Protein AF-A0A0F9J1Z2-F1 (afdb_monomer_lite)

pLDDT: mean 83.81, std 13.76, range [35.53, 97.81]

Foldseek 3Di:
DPDLQVLVVVLVVVLCVVVVHDDQDDDPQDLVLVPADCDDDPDGNVNVLVVLLVSVVVCCVVVVDPEAEAEDCCLQQNRPVRNSGCVSQVPRPSHAWYKYWLRHDDHPTDHPVNPPPVRCVQWVVFFDDDPPPSDFDFPFDPVVSVVVSVVSCVVSVNDDDDDDDDGTITMTTDRHD

Structure (mmCIF, N/CA/C/O backbone):
data_AF-A0A0F9J1Z2-F1
#
_entry.id   AF-A0A0F9J1Z2-F1
#
loop_
_atom_site.group_PDB
_atom_site.id
_atom_site.type_symbol
_atom_site.label_atom_id
_atom_site.label_alt_id
_atom_site.label_comp_id
_atom_site.label_asym_id
_atom_site.label_entity_id
_atom_site.label_seq_id
_atom_site.pdbx_PDB_ins_code
_atom_site.Cartn_x
_atom_site.Cartn_y
_atom_site.Cartn_z
_atom_site.occupancy
_atom_site.B_iso_or_equiv
_atom_site.auth_seq_id
_atom_site.auth_comp_id
_atom_site.auth_asym_id
_atom_site.auth_atom_id
_atom_site.pdbx_PDB_model_num
ATOM 1 N N . MET A 1 1 ? 15.176 -8.852 -23.314 1.00 35.53 1 MET A N 1
ATOM 2 C CA . MET A 1 1 ? 14.726 -8.785 -21.906 1.00 35.53 1 MET A CA 1
ATOM 3 C C . MET A 1 1 ? 13.475 -7.922 -21.836 1.00 35.53 1 MET A C 1
ATOM 5 O O . MET A 1 1 ? 13.578 -6.709 -21.944 1.00 35.53 1 MET A O 1
ATOM 9 N N . THR A 1 2 ? 12.290 -8.518 -21.717 1.00 35.88 2 THR A N 1
ATOM 10 C CA . THR A 1 2 ? 11.066 -7.782 -21.357 1.00 35.88 2 THR A CA 1
ATOM 11 C C . THR A 1 2 ? 11.239 -7.191 -19.959 1.00 35.88 2 THR A C 1
ATOM 13 O O . THR A 1 2 ? 11.631 -7.915 -19.041 1.00 35.88 2 THR A O 1
ATOM 16 N N . ARG A 1 3 ? 10.983 -5.885 -19.791 1.00 46.84 3 ARG A N 1
ATOM 17 C CA . ARG A 1 3 ? 10.958 -5.231 -18.472 1.00 46.84 3 ARG A CA 1
ATOM 18 C C . ARG A 1 3 ? 10.035 -6.041 -17.546 1.00 46.84 3 ARG A C 1
ATOM 20 O O . ARG A 1 3 ? 9.002 -6.529 -17.991 1.00 46.84 3 ARG A O 1
ATOM 27 N N . LYS A 1 4 ? 10.404 -6.220 -16.273 1.00 56.34 4 LYS A N 1
ATOM 28 C CA . LYS A 1 4 ? 9.586 -6.983 -15.305 1.00 56.34 4 LYS A CA 1
ATOM 29 C C . LYS A 1 4 ? 8.258 -6.282 -14.952 1.00 56.34 4 LYS A C 1
ATOM 31 O O . LYS A 1 4 ? 7.363 -6.937 -14.434 1.00 56.34 4 LYS A O 1
ATOM 36 N N . GLY A 1 5 ? 8.125 -4.984 -15.254 1.00 71.12 5 GLY A N 1
ATOM 37 C CA . GLY A 1 5 ? 6.935 -4.163 -14.974 1.00 71.12 5 GLY A CA 1
ATOM 38 C C . GLY A 1 5 ? 5.629 -4.736 -15.547 1.00 71.12 5 GLY A C 1
ATOM 39 O O . GLY A 1 5 ? 4.739 -5.053 -14.764 1.00 71.12 5 GLY A O 1
ATOM 40 N N . PRO A 1 6 ? 5.533 -4.986 -16.868 1.00 80.44 6 PRO A N 1
ATOM 41 C CA . PRO A 1 6 ? 4.341 -5.569 -17.488 1.00 80.44 6 PRO A CA 1
ATOM 42 C C . PRO A 1 6 ? 3.861 -6.881 -16.855 1.00 80.44 6 PRO A C 1
ATOM 44 O O . PRO A 1 6 ? 2.669 -7.030 -16.606 1.00 80.44 6 PRO A O 1
ATOM 47 N N . ARG A 1 7 ? 4.783 -7.800 -16.529 1.00 85.81 7 ARG A N 1
ATOM 48 C CA . ARG A 1 7 ? 4.438 -9.096 -15.913 1.00 85.81 7 ARG A CA 1
ATOM 49 C C . ARG A 1 7 ? 3.878 -8.939 -14.500 1.00 85.81 7 ARG A C 1
ATOM 51 O O . ARG A 1 7 ? 2.936 -9.627 -14.133 1.00 85.81 7 ARG A O 1
ATOM 58 N N . ARG A 1 8 ? 4.436 -8.012 -13.714 1.00 87.19 8 ARG A N 1
ATOM 59 C CA . ARG A 1 8 ? 3.958 -7.719 -12.353 1.00 87.19 8 ARG A CA 1
ATOM 60 C C . ARG A 1 8 ? 2.588 -7.047 -12.365 1.00 87.19 8 ARG A C 1
ATOM 62 O O . ARG A 1 8 ? 1.743 -7.400 -11.552 1.00 87.19 8 ARG A O 1
ATOM 69 N N . ALA A 1 9 ? 2.353 -6.132 -13.304 1.00 90.06 9 ALA A N 1
ATOM 70 C CA . ALA A 1 9 ? 1.043 -5.512 -13.485 1.00 90.06 9 ALA A CA 1
ATOM 71 C C . ALA A 1 9 ? -0.021 -6.539 -13.914 1.00 90.06 9 ALA A C 1
ATOM 73 O O . ALA A 1 9 ? -1.154 -6.488 -13.447 1.00 90.06 9 ALA A O 1
ATOM 74 N N . GLU A 1 10 ? 0.336 -7.489 -14.781 1.00 92.25 10 GLU A N 1
ATOM 75 C CA . GLU A 1 10 ? -0.541 -8.600 -15.166 1.00 92.25 10 GLU A CA 1
ATOM 76 C C . GLU A 1 10 ? -0.853 -9.523 -13.981 1.00 92.25 10 GLU A C 1
ATOM 78 O O . GLU A 1 10 ? -2.025 -9.787 -13.719 1.00 92.25 10 GLU A O 1
ATOM 83 N N . ALA A 1 11 ? 0.162 -9.916 -13.205 1.00 94.31 11 ALA A N 1
ATOM 84 C CA . ALA A 1 11 ? -0.023 -10.711 -11.991 1.00 94.31 11 ALA A CA 1
ATOM 85 C C . ALA A 1 11 ? -0.950 -10.018 -10.979 1.00 94.31 11 ALA A C 1
ATOM 87 O O . ALA A 1 11 ? -1.853 -10.652 -10.438 1.00 94.31 11 ALA A O 1
ATOM 88 N N . LEU A 1 12 ? -0.779 -8.706 -10.762 1.00 94.12 12 LEU A N 1
ATOM 89 C CA . LEU A 1 12 ? -1.662 -7.923 -9.894 1.00 94.12 12 LEU A CA 1
ATOM 90 C C . LEU A 1 12 ? -3.111 -7.937 -10.399 1.00 94.12 12 LEU A C 1
ATOM 92 O O . LEU A 1 12 ? -4.029 -8.130 -9.607 1.00 94.12 12 LEU A O 1
ATOM 96 N N . ARG A 1 13 ? -3.335 -7.773 -11.710 1.00 95.31 13 ARG A N 1
ATOM 97 C CA . ARG A 1 13 ? -4.686 -7.841 -12.294 1.00 95.31 13 ARG A CA 1
ATOM 98 C C . ARG A 1 13 ? -5.319 -9.220 -12.122 1.00 95.31 13 ARG A C 1
ATOM 100 O O . ARG A 1 13 ? -6.506 -9.289 -11.817 1.00 95.31 13 ARG A O 1
ATOM 107 N N . GLU A 1 14 ? -4.550 -10.294 -12.298 1.00 96.38 14 GLU A N 1
ATOM 108 C CA . GLU A 1 14 ? -5.026 -11.668 -12.095 1.00 96.38 14 GLU A CA 1
ATOM 109 C C . GLU A 1 14 ? -5.404 -11.910 -10.625 1.00 96.38 14 GLU A C 1
ATOM 111 O O . GLU A 1 14 ? -6.494 -12.414 -10.364 1.00 96.38 14 GLU A O 1
ATOM 116 N N . VAL A 1 15 ? -4.586 -11.447 -9.669 1.00 97.00 15 VAL A N 1
ATOM 117 C CA . VAL A 1 15 ? -4.915 -11.481 -8.229 1.00 97.00 15 VAL A CA 1
ATOM 118 C C . VAL A 1 15 ? -6.204 -10.716 -7.944 1.00 97.00 15 VAL A C 1
ATOM 120 O O . VAL A 1 15 ? -7.113 -11.256 -7.318 1.00 97.00 15 VAL A O 1
ATOM 123 N N . CYS A 1 16 ? -6.316 -9.479 -8.434 1.00 96.75 16 CYS A N 1
ATOM 124 C CA . CYS A 1 16 ? -7.510 -8.669 -8.227 1.00 96.75 16 CYS A CA 1
ATOM 125 C C . CYS A 1 16 ? -8.766 -9.339 -8.801 1.00 96.75 16 CYS A C 1
ATOM 127 O O . CYS A 1 16 ? -9.812 -9.329 -8.162 1.00 96.75 16 CYS A O 1
ATOM 129 N N . CYS A 1 17 ? -8.664 -9.959 -9.977 1.00 96.81 17 CYS A N 1
ATOM 130 C CA . CYS A 1 17 ? -9.775 -10.682 -10.584 1.00 96.81 17 CYS A CA 1
ATOM 131 C C . CYS A 1 17 ? -10.172 -11.920 -9.768 1.00 96.81 17 CYS A C 1
ATOM 133 O O . CYS A 1 17 ? -11.358 -12.111 -9.504 1.00 96.81 17 CYS A O 1
ATOM 135 N N . GLN A 1 18 ? -9.198 -12.730 -9.340 1.00 97.06 18 GLN A N 1
ATOM 136 C CA . GLN A 1 18 ? -9.444 -13.955 -8.575 1.00 97.06 18 GLN A CA 1
ATOM 137 C C . GLN A 1 18 ? -10.075 -13.671 -7.209 1.00 97.06 18 GLN A C 1
ATOM 139 O O . GLN A 1 18 ? -11.004 -14.362 -6.802 1.00 97.06 18 GLN A O 1
ATOM 144 N N . GLU A 1 19 ? -9.587 -12.648 -6.510 1.00 96.19 19 GLU A N 1
ATOM 145 C CA . GLU A 1 19 ? -10.026 -12.314 -5.151 1.00 96.19 19 GLU A CA 1
ATOM 146 C C . GLU A 1 19 ? -11.191 -11.305 -5.144 1.00 96.19 19 GLU A C 1
ATOM 148 O O . GLU A 1 19 ? -11.556 -10.776 -4.096 1.00 96.19 19 GLU A O 1
ATOM 153 N N . ASN A 1 20 ? -11.790 -11.035 -6.314 1.00 96.31 20 ASN A N 1
ATOM 154 C CA . ASN A 1 20 ? -12.896 -10.091 -6.496 1.00 96.31 20 ASN A CA 1
ATOM 155 C C . ASN A 1 20 ? -12.599 -8.685 -5.925 1.00 96.31 20 ASN A C 1
ATOM 157 O O . ASN A 1 20 ? -13.453 -8.024 -5.332 1.00 96.31 20 ASN A O 1
ATOM 161 N N . ILE A 1 21 ? -11.363 -8.220 -6.110 1.00 95.56 21 ILE A N 1
ATOM 162 C CA . ILE A 1 21 ? -10.888 -6.898 -5.704 1.00 95.56 21 ILE A CA 1
ATOM 163 C C . ILE A 1 21 ? -10.987 -5.957 -6.903 1.00 95.56 21 ILE A C 1
ATOM 165 O O . ILE A 1 21 ? -10.396 -6.185 -7.960 1.00 95.56 21 ILE A O 1
ATOM 169 N N . ARG A 1 22 ? -11.693 -4.837 -6.732 1.00 95.12 22 ARG A N 1
ATOM 170 C CA . ARG A 1 22 ? -11.733 -3.780 -7.745 1.00 95.12 22 ARG A CA 1
ATOM 171 C C . ARG A 1 22 ? -10.401 -3.026 -7.769 1.00 95.12 22 ARG A C 1
ATOM 173 O O . ARG A 1 22 ? -10.127 -2.218 -6.888 1.00 95.12 22 ARG A O 1
ATOM 180 N N . LEU A 1 23 ? -9.613 -3.232 -8.821 1.00 94.50 23 LEU A N 1
ATOM 181 C CA . LEU A 1 23 ? -8.419 -2.431 -9.087 1.00 94.50 23 LEU A CA 1
ATOM 182 C C . LEU A 1 23 ? -8.826 -1.045 -9.617 1.00 94.50 23 LEU A C 1
ATOM 184 O O . LEU A 1 23 ? -9.400 -0.949 -10.701 1.00 94.50 23 LEU A O 1
ATOM 188 N N . HIS A 1 24 ? -8.541 0.021 -8.862 1.00 93.75 24 HIS A N 1
ATOM 189 C CA . HIS A 1 24 ? -8.816 1.402 -9.293 1.00 93.75 24 HIS A CA 1
ATOM 190 C C . HIS A 1 24 ? -7.768 1.898 -10.294 1.00 93.75 24 HIS A C 1
ATOM 192 O O . HIS A 1 24 ? -8.112 2.304 -11.401 1.00 93.75 24 HIS A O 1
ATOM 198 N N . ALA A 1 25 ? -6.489 1.778 -9.937 1.00 92.56 25 ALA A N 1
ATOM 199 C CA . ALA A 1 25 ? -5.367 2.160 -10.780 1.00 92.56 25 ALA A CA 1
ATOM 200 C C . ALA A 1 25 ? -4.147 1.268 -10.510 1.00 92.56 25 ALA A C 1
ATOM 202 O O . ALA A 1 25 ? -3.976 0.731 -9.417 1.00 92.56 25 ALA A O 1
ATOM 203 N N . CYS A 1 26 ? -3.285 1.131 -11.517 1.00 90.69 26 CYS A N 1
ATOM 204 C CA . CYS A 1 26 ? -1.966 0.512 -11.409 1.00 90.69 26 CYS A CA 1
ATOM 205 C C . CYS A 1 26 ? -0.969 1.455 -12.083 1.00 90.69 26 CYS A C 1
ATOM 207 O O . CYS A 1 26 ? -0.853 1.447 -13.309 1.00 90.69 26 CYS A O 1
ATOM 209 N N . LEU A 1 27 ? -0.311 2.292 -11.283 1.00 88.50 27 LEU A N 1
ATOM 210 C CA . LEU A 1 27 ? 0.594 3.327 -11.780 1.00 88.50 27 LEU A CA 1
ATOM 211 C C . LEU A 1 27 ? 1.883 2.698 -12.321 1.00 88.50 27 LEU A C 1
ATOM 213 O O . LEU A 1 27 ? 2.469 1.827 -11.677 1.00 88.50 27 LEU A O 1
ATOM 217 N N . ASP A 1 28 ? 2.336 3.148 -13.492 1.00 84.31 28 ASP A N 1
ATOM 218 C CA . ASP A 1 28 ? 3.587 2.691 -14.120 1.00 84.31 28 ASP A CA 1
ATOM 219 C C . ASP A 1 28 ? 4.762 3.585 -13.693 1.00 84.31 28 ASP A C 1
ATOM 221 O O . ASP A 1 28 ? 5.463 4.187 -14.507 1.00 84.31 28 ASP A O 1
ATOM 225 N N . ILE A 1 29 ? 4.943 3.713 -12.376 1.00 83.81 29 ILE A N 1
ATOM 226 C CA . ILE A 1 29 ? 6.033 4.485 -11.772 1.00 83.81 29 ILE A CA 1
ATOM 227 C C . ILE A 1 29 ? 7.203 3.536 -11.502 1.00 83.81 29 ILE A C 1
ATOM 229 O O . ILE A 1 29 ? 7.035 2.469 -10.909 1.00 83.81 29 ILE A O 1
ATOM 233 N N . ASP A 1 30 ? 8.410 3.919 -11.927 1.00 75.94 30 ASP A N 1
ATOM 234 C CA . ASP A 1 30 ? 9.609 3.111 -11.684 1.00 75.94 30 ASP A CA 1
ATOM 235 C C . ASP A 1 30 ? 9.840 2.922 -10.171 1.00 75.94 30 ASP A C 1
ATOM 237 O O . ASP A 1 30 ? 9.814 3.876 -9.393 1.00 75.94 30 ASP A O 1
ATOM 241 N N . ASN A 1 31 ? 10.132 1.687 -9.749 1.00 71.44 31 ASN A N 1
ATOM 242 C CA . ASN A 1 31 ? 10.479 1.371 -8.356 1.00 71.44 31 ASN A CA 1
ATOM 243 C C . ASN A 1 31 ? 11.723 2.131 -7.867 1.00 71.44 31 ASN A C 1
ATOM 245 O O . ASN A 1 31 ? 11.907 2.303 -6.664 1.00 71.44 31 ASN A O 1
ATOM 249 N N . ASN A 1 32 ? 12.554 2.613 -8.792 1.00 75.25 32 ASN A N 1
ATOM 250 C CA . ASN A 1 32 ? 13.676 3.504 -8.534 1.00 75.25 32 ASN A CA 1
ATOM 251 C C . ASN A 1 32 ? 13.279 4.982 -8.645 1.00 75.25 32 ASN A C 1
ATOM 253 O O . ASN A 1 32 ? 14.071 5.796 -9.115 1.00 75.25 32 ASN A O 1
ATOM 257 N N . PHE A 1 33 ? 12.070 5.357 -8.223 1.00 76.50 33 PHE A N 1
ATOM 258 C CA . PHE A 1 33 ? 11.595 6.746 -8.246 1.00 76.50 33 PHE A CA 1
ATOM 259 C C . PHE A 1 33 ? 12.557 7.721 -7.534 1.00 76.50 33 PHE A C 1
ATOM 261 O O . PHE A 1 33 ? 12.624 8.894 -7.882 1.00 76.50 33 PHE A O 1
ATOM 268 N N . TYR A 1 34 ? 13.354 7.244 -6.573 1.00 72.94 34 TYR A N 1
ATOM 269 C CA . TYR A 1 34 ? 14.400 8.023 -5.901 1.00 72.94 34 TYR A CA 1
ATOM 270 C C . TYR A 1 34 ? 15.570 8.417 -6.820 1.00 72.94 34 TYR A C 1
ATOM 272 O O . TYR A 1 34 ? 16.308 9.345 -6.501 1.00 72.94 34 TYR A O 1
ATOM 280 N N . ASN A 1 35 ? 15.735 7.736 -7.957 1.00 77.56 35 ASN A N 1
ATOM 281 C CA . ASN A 1 35 ? 16.682 8.098 -9.012 1.00 77.56 35 ASN A CA 1
ATOM 282 C C . ASN A 1 35 ? 16.071 9.062 -10.040 1.00 77.56 35 ASN A C 1
ATOM 284 O O . ASN A 1 35 ? 16.764 9.452 -10.984 1.00 77.56 35 ASN A O 1
ATOM 288 N N . LEU A 1 36 ? 14.789 9.433 -9.906 1.00 80.31 36 LEU A N 1
ATOM 289 C CA . LEU A 1 36 ? 14.189 10.416 -10.799 1.00 80.31 36 LEU A CA 1
ATOM 290 C C . LEU A 1 36 ? 14.903 11.760 -10.642 1.00 80.31 36 LEU A C 1
ATOM 292 O O . LEU A 1 36 ? 15.253 12.158 -9.525 1.00 80.31 36 LEU A O 1
ATOM 296 N N . PRO A 1 37 ? 15.105 12.499 -11.744 1.00 79.00 37 PRO A N 1
ATOM 297 C CA . PRO A 1 37 ? 15.712 13.813 -11.657 1.00 79.00 37 PRO A CA 1
ATOM 298 C C . PRO A 1 37 ? 14.839 14.736 -10.811 1.00 79.00 37 PRO A C 1
ATOM 300 O O . PRO A 1 37 ? 13.611 14.665 -10.833 1.00 79.00 37 PRO A O 1
ATOM 303 N N . THR A 1 38 ? 15.478 15.648 -10.086 1.00 75.06 38 THR A N 1
ATOM 304 C CA . THR A 1 38 ? 14.770 16.628 -9.254 1.00 75.06 38 THR A CA 1
ATOM 305 C C . THR A 1 38 ? 14.428 17.911 -10.012 1.00 75.06 38 THR A C 1
ATOM 307 O O . THR A 1 38 ? 13.611 18.696 -9.535 1.00 75.06 38 THR A O 1
ATOM 310 N N . ARG A 1 39 ? 15.045 18.162 -11.181 1.00 73.81 39 ARG A N 1
ATOM 311 C CA . ARG A 1 39 ? 14.810 19.344 -12.034 1.00 73.81 39 ARG A CA 1
ATOM 312 C C . ARG A 1 39 ? 15.085 19.034 -13.515 1.00 73.81 39 ARG A C 1
ATOM 314 O O . ARG A 1 39 ? 16.009 18.287 -13.816 1.00 73.81 39 ARG A O 1
ATOM 321 N N . ARG A 1 40 ? 14.356 19.710 -14.418 1.00 61.41 40 ARG A N 1
ATOM 322 C CA . ARG A 1 40 ? 14.609 19.825 -15.878 1.00 61.41 40 ARG A CA 1
ATOM 323 C C . ARG A 1 40 ? 14.714 18.502 -16.664 1.00 61.41 40 ARG A C 1
ATOM 325 O O . ARG A 1 40 ? 15.740 18.240 -17.281 1.00 61.41 40 ARG A O 1
ATOM 332 N N . VAL A 1 41 ? 13.626 17.734 -16.717 1.00 75.44 41 VAL A N 1
ATOM 333 C CA . VAL A 1 41 ? 13.369 16.651 -17.695 1.00 75.44 41 VAL A CA 1
ATOM 334 C C . VAL A 1 41 ? 11.850 16.493 -17.894 1.00 75.44 41 VAL A C 1
ATOM 336 O O . VAL A 1 41 ? 11.083 17.175 -17.220 1.00 75.44 41 VAL A O 1
ATOM 339 N N . ASN A 1 42 ? 11.419 15.579 -18.770 1.00 79.38 42 ASN A N 1
ATOM 340 C CA . ASN A 1 42 ? 10.002 15.304 -19.056 1.00 79.38 42 ASN A CA 1
ATOM 341 C C . ASN A 1 42 ? 9.214 14.656 -17.899 1.00 79.38 42 ASN A C 1
ATOM 343 O O . ASN A 1 42 ? 7.991 14.691 -17.939 1.00 79.38 42 ASN A O 1
ATOM 347 N N . TYR A 1 43 ? 9.883 14.030 -16.923 1.00 81.69 43 TYR A N 1
ATOM 348 C CA . TYR A 1 43 ? 9.234 13.382 -15.778 1.00 81.69 43 TYR A CA 1
ATOM 349 C C . TYR A 1 43 ? 10.157 13.413 -14.557 1.00 81.69 43 TYR A C 1
ATOM 351 O O . TYR A 1 43 ? 11.267 12.869 -14.600 1.00 81.69 43 TYR A O 1
ATOM 359 N N . ILE A 1 44 ? 9.724 14.082 -13.490 1.00 87.19 44 ILE A N 1
ATOM 360 C CA . ILE A 1 44 ? 10.492 14.259 -12.249 1.00 87.19 44 ILE A CA 1
ATOM 361 C C . ILE A 1 44 ? 9.778 13.641 -11.046 1.00 87.19 44 ILE A C 1
ATOM 363 O O . ILE A 1 44 ? 8.601 13.296 -11.106 1.00 87.19 44 ILE A O 1
ATOM 367 N N . LEU A 1 45 ? 10.481 13.546 -9.912 1.00 85.62 45 LEU A N 1
ATOM 368 C CA . LEU A 1 45 ? 9.910 13.026 -8.662 1.00 85.62 45 LEU A CA 1
ATOM 369 C C . LEU A 1 45 ? 8.599 13.732 -8.268 1.00 85.62 45 LEU A C 1
ATOM 371 O O . LEU A 1 45 ? 7.664 13.082 -7.817 1.00 85.62 45 LEU A O 1
ATOM 375 N N . THR A 1 46 ? 8.512 15.050 -8.464 1.00 88.38 46 THR A N 1
ATOM 376 C CA . THR A 1 46 ? 7.296 15.819 -8.160 1.00 88.38 46 THR A CA 1
ATOM 377 C C . THR A 1 46 ? 6.104 15.408 -9.025 1.00 88.38 46 THR A C 1
ATOM 379 O O . THR A 1 46 ? 4.980 15.447 -8.535 1.00 88.38 46 THR A O 1
ATOM 382 N N . ASP A 1 47 ? 6.330 15.001 -10.276 1.00 88.94 47 ASP A N 1
ATOM 383 C CA . ASP A 1 47 ? 5.253 14.522 -11.148 1.00 88.94 47 ASP A CA 1
ATOM 384 C C . ASP A 1 47 ? 4.745 13.164 -10.660 1.00 88.94 47 ASP A C 1
ATOM 386 O O . ASP A 1 47 ? 3.541 12.982 -10.518 1.00 88.94 47 ASP A O 1
ATOM 390 N N . ALA A 1 48 ? 5.661 12.261 -10.288 1.00 88.69 48 ALA A N 1
ATOM 391 C CA . ALA A 1 48 ? 5.313 10.961 -9.717 1.00 88.69 48 ALA A CA 1
ATOM 392 C C . ALA A 1 48 ? 4.513 11.087 -8.413 1.00 88.69 48 ALA A C 1
ATOM 394 O O . ALA A 1 48 ? 3.520 10.391 -8.227 1.00 88.69 48 ALA A O 1
ATOM 395 N N . VAL A 1 49 ? 4.925 11.988 -7.514 1.00 91.38 49 VAL A N 1
ATOM 396 C CA . VAL A 1 49 ? 4.192 12.251 -6.265 1.00 91.38 49 VAL A CA 1
ATOM 397 C C . VAL A 1 49 ? 2.791 12.781 -6.565 1.00 91.38 49 VAL A C 1
ATOM 399 O O . VAL A 1 49 ? 1.828 12.266 -6.007 1.00 91.38 49 VAL A O 1
ATOM 402 N N . ARG A 1 50 ? 2.661 13.739 -7.493 1.00 93.00 50 ARG A N 1
ATOM 403 C CA . ARG A 1 50 ? 1.357 14.293 -7.876 1.00 93.00 50 ARG A CA 1
ATOM 404 C C . ARG A 1 50 ? 0.441 13.233 -8.484 1.00 93.00 50 ARG A C 1
ATOM 406 O O . ARG A 1 50 ? -0.728 13.177 -8.135 1.00 93.00 50 ARG A O 1
ATOM 413 N N . GLU A 1 51 ? 0.968 12.367 -9.347 1.00 93.38 51 GLU A N 1
ATOM 414 C CA . GLU A 1 51 ? 0.199 11.272 -9.946 1.00 93.38 51 GLU A CA 1
ATOM 415 C C . GLU A 1 51 ? -0.331 10.296 -8.880 1.00 93.38 51 GLU A C 1
ATOM 417 O O . GLU A 1 51 ? -1.487 9.868 -8.944 1.00 93.38 51 GLU A O 1
ATOM 422 N N . ILE A 1 52 ? 0.482 9.989 -7.862 1.00 94.62 52 ILE A N 1
ATOM 423 C CA . ILE A 1 52 ? 0.064 9.178 -6.711 1.00 94.62 52 ILE A CA 1
ATOM 424 C C . ILE A 1 52 ? -1.044 9.893 -5.920 1.00 94.62 52 ILE A C 1
ATOM 426 O O . ILE A 1 52 ? -2.079 9.285 -5.646 1.00 94.62 52 ILE A O 1
ATOM 430 N N . GLU A 1 53 ? -0.858 11.170 -5.578 1.00 96.75 53 GLU A N 1
ATOM 431 C CA . GLU A 1 53 ? -1.834 11.973 -4.823 1.00 96.75 53 GLU A CA 1
ATOM 432 C C . GLU A 1 53 ? -3.174 12.112 -5.557 1.00 96.75 53 GLU A C 1
ATOM 434 O O . GLU A 1 53 ? -4.234 11.882 -4.969 1.00 96.75 53 GLU A O 1
ATOM 439 N N . ASP A 1 54 ? -3.141 12.425 -6.853 1.00 97.19 54 ASP A N 1
ATOM 440 C CA . ASP A 1 54 ? -4.333 12.563 -7.690 1.00 97.19 54 ASP A CA 1
ATOM 441 C C . ASP A 1 54 ? -5.097 11.233 -7.775 1.00 97.19 54 ASP A C 1
ATOM 443 O O . ASP A 1 54 ? -6.327 11.200 -7.661 1.00 97.19 54 ASP A O 1
ATOM 447 N N . THR A 1 55 ? -4.370 10.118 -7.892 1.00 96.81 55 THR A N 1
ATOM 448 C CA . THR A 1 55 ? -4.951 8.770 -7.921 1.00 96.81 55 THR A CA 1
ATOM 449 C C . THR A 1 55 ? -5.609 8.409 -6.591 1.00 96.81 55 THR A C 1
ATOM 451 O O . THR A 1 55 ? -6.746 7.933 -6.582 1.00 96.81 55 THR A O 1
ATOM 454 N N . ILE A 1 56 ? -4.942 8.675 -5.463 1.00 97.25 56 ILE A N 1
ATOM 455 C CA . ILE A 1 56 ? -5.506 8.469 -4.119 1.00 97.25 56 ILE A CA 1
ATOM 456 C C . ILE A 1 56 ? -6.765 9.322 -3.944 1.00 97.25 56 ILE A C 1
ATOM 458 O O . ILE A 1 56 ? -7.809 8.819 -3.525 1.00 97.25 56 ILE A O 1
ATOM 462 N N . SER A 1 57 ? -6.695 10.601 -4.316 1.00 97.81 57 SER A N 1
ATOM 463 C CA . SER A 1 57 ? -7.826 11.525 -4.263 1.00 97.81 57 SER A CA 1
ATOM 464 C C . SER A 1 57 ? -9.025 11.019 -5.058 1.00 97.81 57 SER A C 1
ATOM 466 O O . SER A 1 57 ? -10.157 11.082 -4.572 1.00 97.81 57 SER A O 1
ATOM 468 N N . GLN A 1 58 ? -8.796 10.515 -6.270 1.00 97.81 58 GLN A N 1
ATOM 469 C CA . GLN A 1 58 ? -9.854 9.978 -7.117 1.00 97.81 58 GLN A CA 1
ATOM 470 C C . GLN A 1 58 ? -10.443 8.689 -6.529 1.00 97.81 58 GLN A C 1
ATOM 472 O O . GLN A 1 58 ? -11.663 8.572 -6.421 1.00 97.81 58 GLN A O 1
ATOM 477 N N . ALA A 1 59 ? -9.600 7.763 -6.061 1.00 96.81 59 ALA A N 1
ATOM 478 C CA . ALA A 1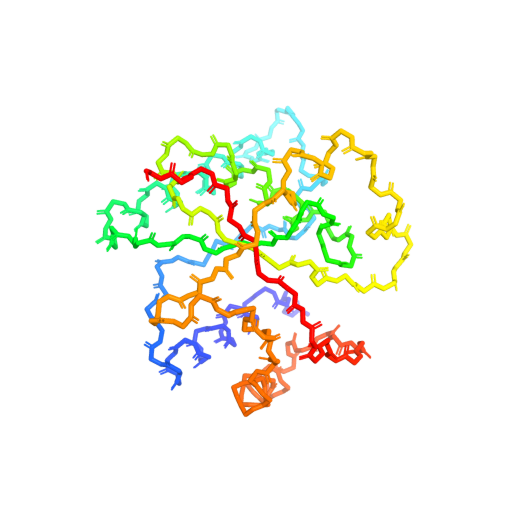 59 ? -10.044 6.521 -5.433 1.00 96.81 59 ALA A CA 1
ATOM 479 C C . ALA A 1 59 ? -10.912 6.775 -4.191 1.00 96.81 59 ALA A C 1
ATOM 481 O O . ALA A 1 59 ? -11.974 6.170 -4.052 1.00 96.81 59 ALA A O 1
ATOM 482 N N . ILE A 1 60 ? -10.519 7.711 -3.321 1.00 96.94 60 ILE A N 1
ATOM 483 C CA . ILE A 1 60 ? -11.297 8.067 -2.126 1.00 96.94 60 ILE A CA 1
ATOM 484 C C . ILE A 1 60 ? -12.650 8.674 -2.508 1.00 96.94 60 ILE A C 1
ATOM 486 O O . ILE A 1 60 ? -13.667 8.311 -1.920 1.00 96.94 60 ILE A O 1
ATOM 490 N N . LYS A 1 61 ? -12.694 9.567 -3.504 1.00 97.06 61 LYS A N 1
ATOM 491 C CA . LYS A 1 61 ? -13.950 10.185 -3.969 1.00 97.06 61 LYS A CA 1
ATOM 492 C C . LYS A 1 61 ? -14.919 9.157 -4.556 1.00 97.06 61 LYS A C 1
ATOM 494 O O . LYS A 1 61 ? -16.123 9.256 -4.310 1.00 97.06 61 LYS A O 1
ATOM 499 N N . ASP A 1 62 ? -14.394 8.188 -5.302 1.00 96.81 62 ASP A N 1
ATOM 500 C CA . ASP A 1 62 ? -15.188 7.166 -5.988 1.00 96.81 62 ASP A CA 1
ATOM 501 C C . ASP A 1 62 ? -15.681 6.068 -5.041 1.00 96.81 62 ASP A C 1
ATOM 503 O O . ASP A 1 62 ? -16.829 5.636 -5.139 1.00 96.81 62 ASP A O 1
ATOM 507 N N . ILE A 1 63 ? -14.809 5.596 -4.145 1.00 96.00 63 ILE A N 1
ATOM 508 C CA . ILE A 1 63 ? -15.074 4.450 -3.265 1.00 96.00 63 ILE A CA 1
ATOM 509 C C . ILE A 1 63 ? -15.744 4.899 -1.964 1.00 96.00 63 ILE A C 1
ATOM 511 O O . ILE A 1 63 ? -16.592 4.176 -1.450 1.00 96.00 63 ILE A O 1
ATOM 515 N N . LYS A 1 64 ? -15.389 6.088 -1.454 1.00 95.69 64 LYS A N 1
ATOM 516 C CA . LYS A 1 64 ? -15.780 6.601 -0.128 1.00 95.69 64 LYS A CA 1
ATOM 517 C C . LYS A 1 64 ? -15.514 5.573 0.983 1.00 95.69 64 LYS A C 1
ATOM 519 O O . LYS A 1 64 ? -16.455 5.141 1.643 1.00 95.69 64 LYS A O 1
ATOM 524 N N . PRO A 1 65 ? -14.256 5.126 1.144 1.00 94.81 65 PRO A N 1
ATOM 525 C CA . PRO A 1 65 ? -13.937 4.030 2.047 1.00 94.81 65 PRO A CA 1
ATOM 526 C C . PRO A 1 65 ? -14.066 4.444 3.519 1.00 94.81 65 PRO A C 1
ATOM 528 O O . PRO A 1 65 ? -13.720 5.569 3.876 1.00 94.81 65 PRO A O 1
ATOM 531 N N . ASP A 1 66 ? -14.477 3.507 4.376 1.00 93.31 66 ASP A N 1
ATOM 532 C CA . ASP A 1 66 ? -14.459 3.691 5.836 1.00 93.31 66 ASP A CA 1
ATOM 533 C C . ASP A 1 66 ? -13.031 3.708 6.401 1.00 93.31 66 ASP A C 1
ATOM 535 O O . ASP A 1 66 ? -12.767 4.368 7.405 1.00 93.31 66 ASP A O 1
ATOM 539 N N . TYR A 1 67 ? -12.119 2.983 5.743 1.00 93.38 67 TYR A N 1
ATOM 540 C CA . TYR A 1 67 ? -10.716 2.830 6.120 1.00 93.38 67 TYR A CA 1
ATOM 541 C C . TYR A 1 67 ? -9.810 2.879 4.892 1.00 93.38 67 TYR A C 1
ATOM 543 O O . TYR A 1 67 ? -10.127 2.310 3.845 1.00 93.38 67 TYR A O 1
ATOM 551 N N . VAL A 1 68 ? -8.633 3.481 5.044 1.00 95.50 68 VAL A N 1
ATOM 552 C CA . VAL A 1 68 ? -7.562 3.432 4.039 1.00 95.50 68 VAL A CA 1
ATOM 553 C C . VAL A 1 68 ? -6.408 2.635 4.621 1.00 95.50 68 VAL A C 1
ATOM 555 O O . VAL A 1 68 ? -5.913 2.994 5.679 1.00 95.50 68 VAL A O 1
ATOM 558 N N . ALA A 1 69 ? -5.971 1.567 3.955 1.00 94.62 69 ALA A N 1
ATOM 559 C CA . ALA A 1 69 ? -4.815 0.782 4.386 1.00 94.62 69 ALA A CA 1
ATOM 560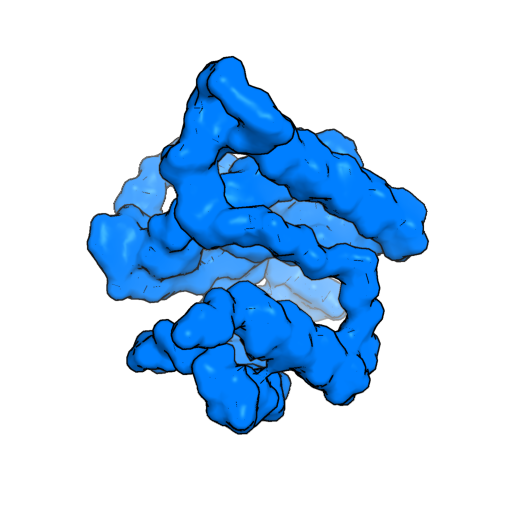 C C . ALA A 1 69 ? -3.544 1.203 3.635 1.00 94.62 69 ALA A C 1
ATOM 562 O O . ALA A 1 69 ? -3.588 1.433 2.426 1.00 94.62 69 ALA A O 1
ATOM 563 N N . THR A 1 70 ? -2.408 1.278 4.331 1.00 95.62 70 THR A N 1
ATOM 564 C CA . THR A 1 70 ? -1.091 1.514 3.712 1.00 95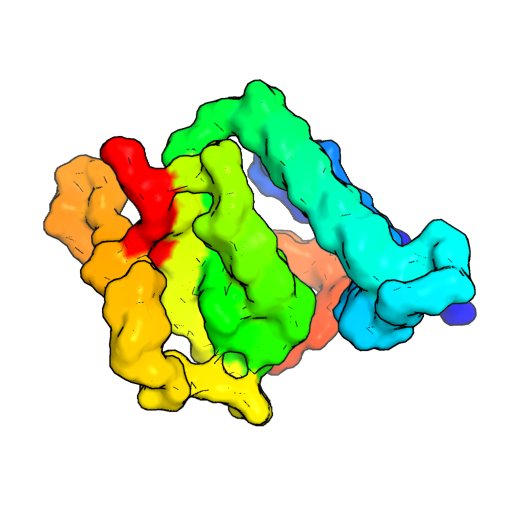.62 70 THR A CA 1
ATOM 565 C C . THR A 1 70 ? 0.023 0.763 4.452 1.00 95.62 70 THR A C 1
ATOM 567 O O . THR A 1 70 ? -0.230 0.030 5.411 1.00 95.62 70 THR A O 1
ATOM 570 N N . HIS A 1 71 ? 1.262 0.928 3.988 1.00 93.69 71 HIS A N 1
ATOM 571 C CA . HIS A 1 71 ? 2.470 0.441 4.658 1.00 93.69 71 HIS A CA 1
ATOM 572 C C . HIS A 1 71 ? 2.655 1.091 6.037 1.00 93.69 71 HIS A C 1
ATOM 574 O O . HIS A 1 71 ? 1.868 1.928 6.457 1.00 93.69 71 HIS A O 1
ATOM 580 N N . ASN A 1 72 ? 3.725 0.758 6.753 1.00 90.88 72 ASN A N 1
ATOM 581 C CA . ASN A 1 72 ? 4.118 1.508 7.948 1.00 90.88 72 ASN A CA 1
ATOM 582 C C . ASN A 1 72 ? 5.264 2.486 7.690 1.00 90.88 72 ASN A C 1
ATOM 584 O O . ASN A 1 72 ? 5.947 2.425 6.666 1.00 90.88 72 ASN A O 1
ATOM 588 N N . ILE A 1 73 ? 5.523 3.354 8.670 1.00 88.81 73 ILE A N 1
ATOM 589 C CA . ILE A 1 73 ? 6.575 4.378 8.601 1.00 88.81 73 ILE A CA 1
ATOM 590 C C . ILE A 1 73 ? 7.984 3.812 8.376 1.00 88.81 73 ILE A C 1
ATOM 592 O O . ILE A 1 73 ? 8.854 4.487 7.823 1.00 88.81 73 ILE A O 1
ATOM 596 N N . CYS A 1 74 ? 8.233 2.564 8.777 1.00 87.31 74 CYS A N 1
ATOM 597 C CA . CYS A 1 74 ? 9.517 1.911 8.541 1.00 87.31 74 CYS A CA 1
ATOM 598 C C . CYS A 1 74 ? 9.653 1.357 7.122 1.00 87.31 74 CYS A C 1
ATOM 600 O O . CYS A 1 74 ? 10.780 1.067 6.709 1.00 87.31 74 CYS A O 1
ATOM 602 N N . GLY A 1 75 ? 8.562 1.248 6.362 1.00 87.94 75 GLY A N 1
ATOM 603 C CA . GLY A 1 75 ? 8.523 0.577 5.068 1.00 87.94 75 GLY A CA 1
ATOM 604 C C . GLY A 1 75 ? 8.701 -0.936 5.185 1.00 87.94 75 GLY A C 1
ATOM 605 O O . GLY A 1 75 ? 9.293 -1.531 4.288 1.00 87.94 75 GLY A O 1
ATOM 606 N N . GLU A 1 76 ? 8.266 -1.519 6.310 1.00 87.31 76 GLU A N 1
ATOM 607 C CA . GLU A 1 76 ? 8.286 -2.951 6.664 1.00 87.31 76 GLU A CA 1
ATOM 608 C C . GLU A 1 76 ? 9.693 -3.568 6.701 1.00 87.31 76 GLU A C 1
ATOM 610 O O . GLU A 1 76 ? 10.246 -3.810 7.769 1.00 87.31 76 GLU A O 1
ATOM 615 N N . TYR A 1 77 ? 10.297 -3.773 5.535 1.00 85.25 77 TYR A N 1
ATOM 616 C CA . TYR A 1 77 ? 11.679 -4.207 5.337 1.00 85.25 77 TYR A CA 1
ATOM 617 C C . TYR A 1 77 ? 12.589 -3.046 4.910 1.00 85.25 77 TYR A C 1
ATOM 619 O O . TYR A 1 77 ? 13.714 -3.254 4.452 1.00 85.25 77 TYR A O 1
ATOM 627 N N . GLY A 1 78 ? 12.126 -1.803 5.062 1.00 81.50 78 GLY A N 1
ATOM 628 C CA . GLY A 1 78 ? 12.908 -0.599 4.795 1.00 81.50 78 GLY A CA 1
ATOM 629 C C . GLY A 1 78 ? 12.860 -0.086 3.361 1.00 81.50 78 GLY A C 1
ATOM 630 O O . GLY A 1 78 ? 13.671 0.771 3.010 1.00 81.50 78 GLY A O 1
ATOM 631 N N . HIS A 1 79 ? 11.930 -0.572 2.538 1.00 84.88 79 HIS A N 1
ATOM 632 C CA . HIS A 1 79 ? 11.860 -0.173 1.137 1.00 84.88 79 HIS A CA 1
ATOM 633 C C . HIS A 1 79 ? 11.459 1.297 0.982 1.00 84.88 79 HIS A C 1
ATOM 635 O O . HIS A 1 79 ? 10.480 1.762 1.572 1.00 84.88 79 HIS A O 1
ATOM 641 N N . GLY A 1 80 ? 12.194 2.031 0.142 1.00 85.88 80 GLY A N 1
ATOM 642 C CA . GLY A 1 80 ? 11.972 3.462 -0.069 1.00 85.88 80 GLY A CA 1
ATOM 643 C C . GLY A 1 80 ? 10.563 3.790 -0.568 1.00 85.88 80 GLY A C 1
ATOM 644 O O . GLY A 1 80 ? 9.965 4.745 -0.077 1.00 85.88 80 GLY A O 1
ATOM 645 N N . SER A 1 81 ? 10.002 2.992 -1.490 1.00 87.62 81 SER A N 1
ATOM 646 C CA . SER A 1 81 ? 8.635 3.234 -1.992 1.00 87.62 81 SER A CA 1
ATOM 647 C C . SER A 1 81 ? 7.579 3.064 -0.907 1.00 87.62 81 SER A C 1
ATOM 649 O O . SER A 1 81 ? 6.634 3.840 -0.871 1.00 87.62 81 SER A O 1
ATOM 651 N N . HIS A 1 82 ? 7.752 2.108 0.009 1.00 90.56 82 HIS A N 1
ATOM 652 C CA . HIS A 1 82 ? 6.780 1.863 1.075 1.00 90.56 82 HIS A CA 1
ATOM 653 C C . HIS A 1 82 ? 6.744 3.054 2.041 1.00 90.56 82 HIS A C 1
ATOM 655 O O . HIS A 1 82 ? 5.672 3.502 2.435 1.00 90.56 82 HIS A O 1
ATOM 661 N N . ARG A 1 83 ? 7.916 3.627 2.352 1.00 89.50 83 ARG A N 1
ATOM 662 C CA . ARG A 1 83 ? 8.028 4.842 3.176 1.00 89.50 83 ARG A CA 1
ATOM 663 C C . ARG A 1 83 ? 7.437 6.065 2.493 1.00 89.50 83 ARG A C 1
ATOM 665 O O . ARG A 1 83 ? 6.737 6.830 3.145 1.00 89.50 83 ARG A O 1
ATOM 672 N N . LEU A 1 84 ? 7.709 6.241 1.197 1.00 90.75 84 LEU A N 1
ATOM 673 C CA . LEU A 1 84 ? 7.119 7.331 0.423 1.00 90.75 84 LEU A CA 1
ATOM 674 C C . LEU A 1 84 ? 5.590 7.228 0.425 1.00 90.75 84 LEU A C 1
ATOM 676 O O . LEU A 1 84 ? 4.915 8.215 0.689 1.00 90.75 84 LEU A O 1
ATOM 680 N N . LEU A 1 85 ? 5.048 6.036 0.164 1.00 93.50 85 LEU A N 1
ATOM 681 C CA . LEU A 1 85 ? 3.606 5.811 0.173 1.00 93.50 85 LEU A CA 1
ATOM 682 C C . LEU A 1 85 ? 2.998 6.041 1.557 1.00 93.50 85 LEU A C 1
ATOM 684 O O . LEU A 1 85 ? 1.938 6.651 1.645 1.00 93.50 85 LEU A O 1
ATOM 688 N N . PHE A 1 86 ? 3.660 5.612 2.634 1.00 94.00 86 PHE A N 1
ATOM 689 C CA . PHE A 1 86 ? 3.210 5.935 3.988 1.00 94.00 86 PHE A CA 1
ATOM 690 C C . PHE A 1 86 ? 3.142 7.449 4.212 1.00 94.00 86 PHE A C 1
ATOM 692 O O . PHE A 1 86 ? 2.120 7.951 4.673 1.00 94.00 86 PHE A O 1
ATOM 699 N N . GLU A 1 87 ? 4.200 8.180 3.857 1.00 93.19 87 GLU A N 1
ATOM 700 C CA . GLU A 1 87 ? 4.267 9.634 4.022 1.00 93.19 87 GLU A CA 1
ATOM 701 C C . GLU A 1 87 ? 3.154 10.343 3.238 1.00 93.19 87 GLU A C 1
ATOM 703 O O . GLU A 1 87 ? 2.404 11.128 3.813 1.00 93.19 87 GLU A O 1
ATOM 708 N N . ILE A 1 88 ? 2.990 10.006 1.953 1.00 95.31 88 ILE A N 1
ATOM 709 C CA . ILE A 1 88 ? 1.950 10.593 1.100 1.00 95.31 88 ILE A CA 1
ATOM 710 C C . ILE A 1 88 ? 0.564 10.297 1.677 1.00 95.31 88 ILE A C 1
ATOM 712 O O . ILE A 1 88 ? -0.222 11.215 1.879 1.00 95.31 88 ILE A O 1
ATOM 716 N N . VAL A 1 89 ? 0.254 9.030 1.972 1.00 96.12 89 VAL A N 1
ATOM 717 C CA . VAL A 1 89 ? -1.091 8.630 2.417 1.00 96.12 89 VAL A CA 1
ATOM 718 C C . VAL A 1 89 ? -1.413 9.195 3.807 1.00 96.12 89 VAL A C 1
ATOM 720 O O . VAL A 1 89 ? -2.532 9.649 4.028 1.00 96.12 89 VAL A O 1
ATOM 723 N N . SER A 1 90 ? -0.451 9.210 4.736 1.00 94.12 90 SER A N 1
ATOM 724 C CA . SER A 1 90 ? -0.654 9.709 6.110 1.00 94.12 90 SER A CA 1
ATOM 725 C C . SER A 1 90 ? -0.891 11.211 6.205 1.00 94.12 90 SER A C 1
ATOM 727 O O . SER A 1 90 ? -1.580 11.657 7.125 1.00 94.12 90 SER A O 1
ATOM 729 N N . GLN A 1 91 ? -0.373 11.978 5.246 1.00 93.50 91 GLN A N 1
ATOM 730 C CA . GLN A 1 91 ? -0.551 13.429 5.169 1.00 93.50 91 GLN A CA 1
ATOM 731 C C . GLN A 1 91 ? -1.628 13.845 4.164 1.00 93.50 91 GLN A C 1
ATOM 733 O O . GLN A 1 91 ? -1.928 15.034 4.036 1.00 93.50 91 GLN A O 1
ATOM 738 N N . HIS A 1 92 ? -2.228 12.890 3.452 1.00 96.12 92 HIS A N 1
ATOM 739 C CA . HIS A 1 92 ? -3.203 13.190 2.420 1.00 96.12 92 HIS A CA 1
ATOM 740 C C . HIS A 1 92 ? -4.506 13.738 3.038 1.00 96.12 92 HIS A C 1
ATOM 742 O O . HIS A 1 92 ? -5.145 13.055 3.839 1.00 96.12 92 HIS A O 1
ATOM 748 N N . PRO A 1 93 ? -4.989 14.924 2.624 1.00 94.75 93 PRO A N 1
ATOM 749 C CA . PRO A 1 93 ? -6.081 15.630 3.305 1.00 94.75 93 PRO A CA 1
ATOM 750 C C . PRO A 1 93 ? -7.443 14.925 3.231 1.00 94.75 93 PRO A C 1
ATOM 752 O O . PRO A 1 93 ? -8.335 15.220 4.021 1.00 94.75 93 PRO A O 1
ATOM 755 N N . LEU A 1 94 ? -7.628 14.019 2.265 1.00 95.56 94 LEU A N 1
ATOM 756 C CA . LEU A 1 94 ? -8.858 13.226 2.129 1.00 95.56 94 LEU A CA 1
ATOM 757 C C . LEU A 1 94 ? -8.805 11.879 2.863 1.00 95.56 94 LEU A C 1
ATOM 759 O O . LEU A 1 94 ? -9.818 11.185 2.904 1.00 95.56 94 LEU A O 1
ATOM 763 N N . VAL A 1 95 ? -7.647 11.481 3.394 1.00 94.75 95 VAL A N 1
ATOM 764 C CA . VAL A 1 95 ? -7.503 10.198 4.086 1.00 94.75 95 VAL A CA 1
ATOM 765 C C . VAL A 1 95 ? -7.971 10.348 5.529 1.00 94.75 95 VAL A C 1
ATOM 767 O O . VAL A 1 95 ? -7.357 11.046 6.334 1.00 94.75 95 VAL A O 1
ATOM 770 N N . LYS A 1 96 ? -9.053 9.641 5.841 1.00 90.69 96 LYS A N 1
ATOM 771 C CA . LYS A 1 96 ? -9.598 9.444 7.186 1.00 90.69 96 LYS A CA 1
ATOM 772 C C . LYS A 1 96 ? -9.423 7.980 7.573 1.00 90.69 96 LYS A C 1
ATOM 774 O O . LYS A 1 96 ? -9.388 7.121 6.690 1.00 90.69 96 LYS A O 1
ATOM 779 N N . ASN A 1 97 ? -9.316 7.702 8.870 1.00 91.31 97 ASN A N 1
ATOM 780 C CA . ASN A 1 97 ? -9.166 6.355 9.422 1.00 91.31 97 ASN A CA 1
ATOM 781 C C . ASN A 1 97 ? -8.062 5.545 8.714 1.00 91.31 97 ASN A C 1
ATOM 783 O O . ASN A 1 97 ? -8.305 4.465 8.167 1.00 91.31 97 ASN A O 1
ATOM 787 N N . LEU A 1 98 ? -6.844 6.089 8.678 1.00 93.19 98 LEU A N 1
ATOM 788 C CA . LEU A 1 98 ? -5.707 5.419 8.055 1.00 93.19 98 LEU A CA 1
ATOM 789 C C . LEU A 1 98 ? -5.237 4.262 8.927 1.00 93.19 98 LEU A C 1
ATOM 791 O O . LEU A 1 98 ? -4.852 4.483 10.073 1.00 93.19 98 LEU A O 1
ATOM 795 N N . ILE A 1 99 ? -5.201 3.060 8.361 1.00 92.81 99 ILE A N 1
ATOM 796 C CA . ILE A 1 99 ? -4.801 1.833 9.040 1.00 92.81 99 ILE A CA 1
ATOM 797 C C . ILE A 1 99 ? -3.496 1.269 8.472 1.00 92.81 99 ILE A C 1
ATOM 799 O O . ILE A 1 99 ? -3.240 1.328 7.269 1.00 92.81 99 ILE A O 1
ATOM 803 N N . PHE A 1 100 ? -2.661 0.706 9.340 1.00 91.62 100 PHE A N 1
ATOM 804 C CA . PHE A 1 100 ? -1.407 0.048 8.961 1.00 91.62 100 PHE A CA 1
ATOM 805 C C . PHE A 1 100 ? -0.960 -0.930 10.051 1.00 91.62 100 PHE A C 1
ATOM 807 O O . PHE A 1 100 ? -1.443 -0.874 11.183 1.00 91.62 100 PHE A O 1
ATOM 814 N N . THR A 1 101 ? -0.029 -1.827 9.727 1.00 89.19 101 THR A N 1
ATOM 815 C CA . THR A 1 101 ? 0.481 -2.829 10.673 1.00 89.19 101 THR A CA 1
ATOM 816 C C . THR A 1 101 ? 1.867 -2.472 11.212 1.00 89.19 101 THR A C 1
ATOM 818 O O . THR A 1 101 ? 2.640 -1.764 10.567 1.00 89.19 101 THR A O 1
ATOM 821 N N . ASP A 1 102 ? 2.249 -3.001 12.374 1.00 85.62 102 ASP A N 1
ATOM 822 C CA . ASP A 1 102 ? 3.644 -2.951 12.855 1.00 85.62 102 ASP A CA 1
ATOM 823 C C . ASP A 1 102 ? 4.555 -4.018 12.229 1.00 85.62 102 ASP A C 1
ATOM 825 O O . ASP A 1 102 ? 5.687 -4.203 12.679 1.00 85.62 102 ASP A O 1
ATOM 829 N N . MET A 1 103 ? 4.097 -4.683 11.161 1.00 85.81 103 MET A N 1
ATOM 830 C CA . MET A 1 103 ? 4.862 -5.700 10.450 1.00 85.81 103 MET A CA 1
ATOM 831 C C . MET A 1 103 ? 6.243 -5.159 10.058 1.00 85.81 103 MET A C 1
ATOM 833 O O . MET A 1 103 ? 6.372 -4.221 9.268 1.00 85.81 103 MET A O 1
ATOM 837 N N . CYS A 1 104 ? 7.296 -5.769 10.592 1.00 81.31 104 CYS A N 1
ATOM 838 C CA . CYS A 1 104 ? 8.663 -5.368 10.310 1.00 81.31 104 CYS A CA 1
ATOM 839 C C . CYS A 1 104 ? 9.525 -6.602 10.084 1.00 81.31 104 CYS A C 1
ATOM 841 O O . CYS A 1 104 ? 9.570 -7.506 10.917 1.00 81.31 104 CYS A O 1
ATOM 843 N N . GLN A 1 105 ? 10.222 -6.630 8.953 1.00 79.69 105 GLN A N 1
ATOM 844 C CA . GLN A 1 105 ? 11.236 -7.641 8.702 1.00 79.69 105 GLN A CA 1
ATOM 845 C C . GLN A 1 105 ? 12.606 -7.063 8.999 1.00 79.69 105 GLN A C 1
ATOM 847 O O . GLN A 1 105 ? 12.917 -5.930 8.629 1.00 79.69 105 GLN A O 1
ATOM 852 N N . ARG A 1 106 ? 13.450 -7.871 9.644 1.00 68.56 106 ARG A N 1
ATOM 853 C CA . ARG A 1 106 ? 14.832 -7.492 9.909 1.00 68.56 106 ARG A CA 1
ATOM 854 C C . ARG A 1 106 ? 15.563 -7.311 8.580 1.00 68.56 106 ARG A C 1
ATOM 856 O O . ARG A 1 106 ? 15.867 -8.281 7.893 1.00 68.56 106 ARG A O 1
ATOM 863 N N . SER A 1 107 ? 15.858 -6.065 8.245 1.00 67.25 107 SER A N 1
ATOM 864 C CA . SER A 1 107 ? 16.670 -5.684 7.095 1.00 67.25 107 SER A CA 1
ATOM 865 C C . SER A 1 107 ? 17.802 -4.756 7.540 1.00 67.25 107 SER A C 1
ATOM 867 O O . SER A 1 107 ? 18.008 -4.537 8.733 1.00 67.25 107 SER A O 1
ATOM 869 N N . ASN A 1 108 ? 18.540 -4.180 6.590 1.00 57.12 108 ASN A N 1
ATOM 870 C CA . ASN A 1 108 ? 19.571 -3.172 6.870 1.00 57.12 108 ASN A CA 1
ATOM 871 C C . ASN A 1 108 ? 18.992 -1.808 7.302 1.00 57.12 108 ASN A C 1
ATOM 873 O O . ASN A 1 108 ? 19.720 -0.819 7.387 1.00 57.12 108 ASN A O 1
ATOM 877 N N . HIS A 1 109 ? 17.682 -1.722 7.521 1.00 62.06 109 HIS A N 1
ATOM 878 C CA . HIS A 1 109 ? 16.981 -0.503 7.883 1.00 62.06 109 HIS A CA 1
ATOM 879 C C . HIS A 1 109 ? 16.387 -0.595 9.292 1.00 62.06 109 HIS A C 1
ATOM 881 O O . HIS A 1 109 ? 16.201 -1.687 9.818 1.00 62.06 109 HIS A O 1
ATOM 887 N N . ARG A 1 110 ? 16.084 0.576 9.881 1.00 64.62 110 ARG A N 1
ATOM 888 C CA . ARG A 1 110 ? 15.589 0.708 11.260 1.00 64.62 110 ARG A CA 1
ATOM 889 C C . ARG A 1 110 ? 14.472 -0.292 11.568 1.00 64.62 110 ARG A C 1
ATOM 891 O O . ARG A 1 110 ? 13.403 -0.235 10.961 1.00 64.62 110 ARG A O 1
ATOM 898 N N . SER A 1 111 ? 14.736 -1.149 12.541 1.00 64.56 111 SER A N 1
ATOM 899 C CA . SER A 1 111 ? 13.755 -1.993 13.208 1.00 64.56 111 SER A CA 1
ATOM 900 C C . SER A 1 111 ? 12.795 -1.151 14.056 1.00 64.56 111 SER A C 1
ATOM 902 O O . SER A 1 111 ? 13.059 0.016 14.359 1.00 64.56 111 SER A O 1
ATOM 904 N N . HIS A 1 112 ? 11.669 -1.742 14.460 1.00 64.69 112 HIS A N 1
ATOM 905 C CA . HIS A 1 112 ? 10.670 -1.071 15.298 1.00 64.69 112 HIS A CA 1
ATOM 906 C C . HIS A 1 112 ? 11.251 -0.542 16.630 1.00 64.69 112 HIS A C 1
ATOM 908 O O . HIS A 1 112 ? 10.850 0.513 17.141 1.00 64.69 112 HIS A O 1
ATOM 914 N N . ASP A 1 113 ? 12.260 -1.232 17.162 1.00 68.31 113 ASP A N 1
ATOM 915 C CA . ASP A 1 113 ? 12.954 -0.855 18.396 1.00 68.31 113 ASP A CA 1
ATOM 916 C C . ASP A 1 113 ? 13.861 0.370 18.223 1.00 68.31 113 ASP A C 1
ATOM 918 O O . ASP A 1 113 ? 14.146 1.076 19.189 1.00 68.31 113 ASP A O 1
ATOM 922 N N . GLU A 1 114 ? 14.240 0.682 16.983 1.00 72.94 114 GLU A N 1
ATOM 923 C CA . GLU A 1 114 ? 15.068 1.832 16.611 1.00 72.94 114 GLU A CA 1
ATOM 924 C C . GLU A 1 114 ? 14.232 3.052 16.187 1.00 72.94 114 GLU A C 1
ATOM 926 O O . GLU A 1 114 ? 14.785 4.098 15.825 1.00 72.94 114 GLU A O 1
ATOM 931 N N . ILE A 1 115 ? 12.897 2.950 16.220 1.00 77.31 115 ILE A N 1
ATOM 932 C CA . ILE A 1 115 ? 12.006 4.086 15.970 1.00 77.31 115 ILE A CA 1
ATOM 933 C C . ILE A 1 115 ? 12.114 5.063 17.152 1.00 77.31 115 ILE A C 1
ATOM 935 O O . ILE A 1 115 ? 11.844 4.671 18.292 1.00 77.31 115 ILE A O 1
ATOM 939 N N . PRO A 1 116 ? 12.452 6.349 16.916 1.00 81.31 116 PRO A N 1
ATOM 940 C CA . PRO A 1 116 ? 12.472 7.352 17.973 1.00 81.31 116 PRO A CA 1
ATOM 941 C C . PRO A 1 116 ? 11.135 7.410 18.708 1.00 81.31 116 PRO A C 1
ATOM 943 O O . PRO A 1 116 ? 10.078 7.379 18.077 1.00 81.31 116 PRO A O 1
ATOM 946 N N . LYS A 1 117 ? 11.172 7.566 20.036 1.00 82.00 117 LYS A N 1
ATOM 947 C CA . LYS A 1 117 ? 9.959 7.605 20.866 1.00 82.00 117 LYS A CA 1
ATOM 948 C C . LYS A 1 117 ? 8.923 8.605 20.344 1.00 82.00 117 LYS A C 1
ATOM 950 O O . LYS A 1 117 ? 7.756 8.263 20.271 1.00 82.00 117 LYS A O 1
ATOM 955 N N . SER A 1 118 ? 9.343 9.797 19.920 1.00 82.94 118 SER A N 1
ATOM 956 C CA . SER A 1 118 ? 8.441 10.811 19.355 1.00 82.94 118 SER A CA 1
ATOM 957 C C . SER A 1 118 ? 7.682 10.330 18.114 1.00 82.94 118 SER A C 1
ATOM 959 O O . SER A 1 118 ? 6.511 10.648 17.955 1.00 82.94 118 SER A O 1
ATOM 961 N N . VAL A 1 119 ? 8.331 9.542 17.256 1.00 81.62 119 VAL A N 1
ATOM 962 C CA . VAL A 1 119 ? 7.729 8.961 16.049 1.00 81.62 119 VAL A CA 1
ATOM 963 C C . VAL A 1 119 ? 6.805 7.806 16.419 1.00 81.62 119 VAL A C 1
ATOM 965 O O . VAL A 1 119 ? 5.686 7.726 15.918 1.00 81.62 119 VAL A O 1
ATOM 968 N N . ARG A 1 120 ? 7.236 6.941 17.345 1.00 82.12 120 ARG A N 1
ATOM 969 C CA . ARG A 1 120 ? 6.387 5.872 17.883 1.00 82.12 120 ARG A CA 1
ATOM 970 C C . ARG A 1 120 ? 5.112 6.449 18.489 1.00 82.12 120 ARG A C 1
ATOM 972 O O . ARG A 1 120 ? 4.019 5.987 18.193 1.00 82.12 120 ARG A O 1
ATOM 979 N N . ASP A 1 121 ? 5.264 7.503 19.274 1.00 82.00 121 ASP A N 1
ATOM 980 C CA . ASP A 1 121 ? 4.168 8.217 19.898 1.00 82.00 121 ASP A CA 1
ATOM 981 C C . ASP A 1 121 ? 3.284 8.928 18.852 1.00 82.00 121 ASP A C 1
ATOM 983 O O . ASP A 1 121 ? 2.085 9.045 19.046 1.00 82.00 121 ASP A O 1
ATOM 987 N N . ALA A 1 122 ? 3.812 9.398 17.724 1.00 81.94 122 ALA A N 1
ATOM 988 C CA . ALA A 1 122 ? 2.971 10.014 16.696 1.00 81.94 122 ALA A CA 1
ATOM 989 C C . ALA A 1 122 ? 2.050 8.996 15.994 1.00 81.94 122 ALA A C 1
ATOM 991 O O . ALA A 1 122 ? 0.890 9.307 15.741 1.00 81.94 122 ALA A O 1
ATOM 992 N N . TYR A 1 123 ? 2.548 7.785 15.717 1.00 83.44 123 TYR A N 1
ATOM 993 C CA . TYR A 1 123 ? 1.877 6.848 14.805 1.00 83.44 123 TYR A CA 1
ATOM 994 C C . TYR A 1 123 ? 1.344 5.572 15.473 1.00 83.44 123 TYR A C 1
ATOM 996 O O . TYR A 1 123 ? 0.274 5.094 15.123 1.00 83.44 123 TYR A O 1
ATOM 1004 N N . TYR A 1 124 ? 2.033 5.031 16.476 1.00 80.81 124 TYR A N 1
ATOM 1005 C CA . TYR A 1 124 ? 1.714 3.733 17.091 1.00 80.81 124 TYR A CA 1
ATOM 1006 C C . TYR A 1 124 ? 0.958 3.861 18.422 1.00 80.81 124 TYR A C 1
ATOM 1008 O O . TYR A 1 124 ? 0.944 2.936 19.233 1.00 80.81 124 TYR A O 1
ATOM 1016 N N . ARG A 1 125 ? 0.332 5.016 18.688 1.00 73.12 125 ARG A N 1
ATOM 1017 C CA . ARG A 1 125 ? -0.408 5.247 19.942 1.00 73.12 125 ARG A CA 1
ATOM 1018 C C . ARG A 1 125 ? -1.708 4.457 20.033 1.00 73.12 125 ARG A C 1
ATOM 1020 O O . ARG A 1 125 ? -2.068 4.039 21.131 1.00 73.12 125 ARG A O 1
ATOM 1027 N N . LYS A 1 126 ? -2.429 4.294 18.920 1.00 71.25 126 LYS A N 1
ATOM 1028 C CA . LYS A 1 126 ? -3.777 3.719 18.920 1.00 71.25 126 LYS A CA 1
ATOM 1029 C C . LYS A 1 126 ? -3.827 2.440 18.092 1.00 71.25 126 LYS A C 1
ATOM 1031 O O . LYS A 1 126 ? -3.779 2.474 16.866 1.00 71.25 126 LYS A O 1
ATOM 1036 N N . GLN A 1 127 ? -3.935 1.313 18.785 1.00 70.69 127 GLN A N 1
ATOM 1037 C CA . GLN A 1 127 ? -4.265 0.035 18.161 1.00 70.69 127 GLN A CA 1
ATOM 1038 C C . GLN A 1 127 ? -5.756 -0.010 17.817 1.00 70.69 127 GLN A C 1
ATOM 1040 O O . GLN A 1 127 ? -6.586 0.516 18.564 1.00 70.69 127 GLN A O 1
ATOM 1045 N N . ILE A 1 128 ? -6.092 -0.640 16.693 1.00 66.62 128 ILE A N 1
ATOM 1046 C CA . ILE A 1 128 ? -7.484 -0.848 16.296 1.00 66.62 128 ILE A CA 1
ATOM 1047 C C . ILE A 1 128 ? -8.071 -2.007 17.085 1.00 66.62 128 ILE A C 1
ATOM 1049 O O . ILE A 1 128 ? -7.533 -3.113 17.109 1.00 66.62 128 ILE A O 1
ATOM 1053 N N . TYR A 1 129 ? -9.242 -1.754 17.654 1.00 59.62 129 TYR A N 1
ATOM 1054 C CA . TYR A 1 129 ? -10.136 -2.775 18.167 1.00 59.62 129 TYR A CA 1
ATOM 1055 C C . TYR A 1 129 ? -11.334 -2.832 17.219 1.00 59.62 129 TYR A C 1
ATOM 1057 O O . TYR A 1 129 ? -12.156 -1.919 17.215 1.00 59.62 129 TYR A O 1
ATOM 1065 N N . LEU A 1 130 ? -11.415 -3.862 16.372 1.00 53.25 130 LEU A N 1
ATOM 1066 C CA . LEU A 1 130 ? -12.555 -4.005 15.464 1.00 53.25 130 LEU A CA 1
ATOM 1067 C C . LEU A 1 130 ? -13.828 -4.323 16.279 1.00 53.25 130 LEU A C 1
ATOM 1069 O O . LEU A 1 130 ? -13.807 -5.233 17.123 1.00 53.25 130 LEU A O 1
ATOM 1073 N N . PRO A 1 131 ? -14.949 -3.612 16.053 1.00 46.78 131 PRO A N 1
ATOM 1074 C CA . PRO A 1 131 ? -16.246 -4.020 16.583 1.00 46.78 131 PRO A CA 1
ATOM 1075 C C . PRO A 1 131 ? -16.601 -5.438 16.099 1.00 46.78 131 PRO A C 1
ATOM 1077 O O . PRO A 1 131 ? -16.232 -5.808 14.985 1.00 46.78 131 PRO A O 1
ATOM 1080 N N . PRO A 1 132 ? -17.327 -6.252 16.886 1.00 45.00 132 PRO A N 1
ATOM 1081 C CA . PRO A 1 132 ? -17.983 -5.923 18.154 1.00 45.00 132 PRO A CA 1
ATOM 1082 C C . PRO A 1 132 ? -17.127 -6.165 19.411 1.00 45.00 132 PRO A C 1
ATOM 1084 O O . PRO A 1 132 ? -17.647 -6.071 20.521 1.00 45.00 132 PRO A O 1
ATOM 1087 N N . PHE A 1 133 ? -15.847 -6.533 19.290 1.00 45.91 133 PHE A N 1
ATOM 1088 C CA . PHE A 1 133 ? -15.214 -7.286 20.375 1.00 45.91 133 PHE A CA 1
ATOM 1089 C C . PHE A 1 133 ? -14.388 -6.505 21.391 1.00 45.91 133 PHE A C 1
ATOM 1091 O O . PHE A 1 133 ? -14.085 -7.114 22.414 1.00 45.91 133 PHE A O 1
ATOM 1098 N N . ASN A 1 134 ? -14.032 -5.224 21.195 1.00 50.19 134 ASN A N 1
ATOM 1099 C CA . ASN A 1 134 ? -13.158 -4.478 22.134 1.00 50.19 134 ASN A CA 1
ATOM 1100 C C . ASN A 1 134 ? -11.978 -5.334 22.658 1.00 50.19 134 ASN A C 1
ATOM 1102 O O . ASN A 1 134 ? -11.546 -5.222 23.805 1.00 50.19 134 ASN A O 1
ATOM 1106 N N . LYS A 1 135 ? -11.497 -6.258 21.824 1.00 47.78 135 LYS A N 1
ATOM 1107 C CA . LYS A 1 135 ? -10.425 -7.200 22.115 1.00 47.78 135 LYS A CA 1
ATOM 1108 C C . LYS A 1 135 ? -9.388 -7.007 21.038 1.00 47.78 135 LYS A C 1
ATOM 1110 O O . LYS A 1 135 ? -9.739 -6.850 19.870 1.00 47.78 135 LYS A O 1
ATOM 1115 N N . GLN A 1 136 ? -8.133 -6.985 21.462 1.00 51.81 136 GLN A N 1
ATOM 1116 C CA . GLN A 1 136 ? -6.990 -7.010 20.568 1.00 51.81 136 GLN A CA 1
ATOM 1117 C C . GLN A 1 136 ? -7.196 -8.217 19.652 1.00 51.81 136 GLN A C 1
ATOM 1119 O O . GLN A 1 136 ? -7.226 -9.348 20.135 1.00 51.81 136 GLN A O 1
ATOM 1124 N N . VAL A 1 137 ? -7.464 -7.980 18.370 1.00 52.25 137 VAL A N 1
ATOM 1125 C CA . VAL A 1 137 ? -7.533 -9.058 17.386 1.00 52.25 137 VAL A CA 1
ATOM 1126 C C . VAL A 1 137 ? -6.090 -9.269 16.950 1.00 52.25 137 VAL A C 1
ATOM 1128 O O . VAL A 1 137 ? -5.538 -8.367 16.314 1.00 52.25 137 VAL A O 1
ATOM 1131 N N . PRO A 1 138 ? -5.437 -10.391 17.309 1.00 56.03 138 PRO A N 1
ATOM 1132 C CA . PRO A 1 138 ? -4.158 -10.730 16.707 1.00 56.03 138 PRO A CA 1
ATOM 1133 C C . PRO A 1 138 ? -4.401 -10.768 15.201 1.00 56.03 138 PRO A C 1
ATOM 1135 O O . PRO A 1 138 ? -5.222 -11.563 14.733 1.00 56.03 138 PRO A O 1
ATOM 1138 N N . SER A 1 139 ? -3.781 -9.850 14.460 1.00 72.25 139 SER A N 1
ATOM 1139 C CA . SER A 1 139 ? -3.951 -9.802 13.013 1.00 72.25 139 SER A CA 1
ATOM 1140 C C . SER A 1 139 ? -3.049 -10.880 12.444 1.00 72.25 139 SER A C 1
ATOM 1142 O O . SER A 1 139 ? -1.860 -10.663 12.214 1.00 72.25 139 SER A O 1
ATOM 1144 N N . LYS A 1 140 ? -3.626 -12.078 12.339 1.00 84.75 140 LYS A N 1
ATOM 1145 C CA . LYS A 1 140 ? -2.967 -13.236 11.760 1.00 84.75 140 LYS A CA 1
ATOM 1146 C C . LYS A 1 140 ? -2.976 -13.132 10.251 1.00 84.75 140 LYS A C 1
ATOM 1148 O O . LYS A 1 140 ? -3.964 -12.695 9.661 1.00 84.75 140 LYS A O 1
ATOM 1153 N N . LEU A 1 141 ? -1.892 -13.580 9.637 1.00 86.94 141 LEU A N 1
ATOM 1154 C CA . LEU A 1 141 ? -1.833 -13.756 8.200 1.00 86.94 141 LEU A CA 1
ATOM 1155 C C . LEU A 1 141 ? -2.945 -14.707 7.748 1.00 86.94 141 LEU A C 1
ATOM 1157 O O . LEU A 1 141 ? -3.029 -15.845 8.208 1.00 86.94 141 LEU A O 1
ATOM 1161 N N . ASP A 1 142 ? -3.753 -14.260 6.792 1.00 91.12 142 ASP A N 1
ATOM 1162 C CA . ASP A 1 142 ? -4.593 -15.163 6.013 1.00 91.12 142 ASP A CA 1
ATOM 1163 C C . ASP A 1 142 ? -3.682 -15.980 5.084 1.00 91.12 142 ASP A C 1
ATOM 1165 O O . ASP A 1 142 ? -3.307 -15.553 3.987 1.00 91.12 142 ASP A O 1
ATOM 1169 N N . THR A 1 143 ? -3.257 -17.145 5.575 1.00 92.62 143 THR A N 1
ATOM 1170 C CA . THR A 1 143 ? -2.343 -18.046 4.866 1.00 92.62 143 THR A CA 1
ATOM 1171 C C . THR A 1 143 ? -2.937 -18.535 3.548 1.00 92.62 143 THR A C 1
ATOM 1173 O O . THR A 1 143 ? -2.202 -18.707 2.574 1.00 92.62 143 THR A O 1
ATOM 1176 N N . ASP A 1 144 ? -4.255 -18.718 3.479 1.00 94.69 144 ASP A N 1
ATOM 1177 C CA . ASP A 1 144 ? -4.914 -19.195 2.268 1.00 94.69 144 ASP A CA 1
ATOM 1178 C C . ASP A 1 144 ? -4.931 -18.099 1.201 1.00 94.69 144 ASP A C 1
ATOM 1180 O O . ASP A 1 144 ? -4.549 -18.357 0.057 1.00 94.69 144 ASP A O 1
ATOM 1184 N N . PHE A 1 145 ? -5.306 -16.868 1.565 1.00 94.56 145 PHE A N 1
ATOM 1185 C CA . PHE A 1 145 ? -5.215 -15.705 0.677 1.00 94.56 145 PHE A CA 1
ATOM 1186 C C . PHE A 1 145 ? -3.779 -15.481 0.195 1.00 94.56 145 PHE A C 1
ATOM 1188 O O . PHE A 1 145 ? -3.541 -15.334 -1.008 1.00 94.56 145 PHE A O 1
ATOM 1195 N N . TYR A 1 146 ? -2.808 -15.537 1.111 1.00 94.19 146 TYR A N 1
ATOM 1196 C CA . TYR A 1 146 ? -1.388 -15.421 0.787 1.00 94.19 146 TYR A CA 1
ATOM 1197 C C . TYR A 1 146 ? -0.946 -16.468 -0.243 1.00 94.19 146 TYR A C 1
ATOM 1199 O O . TYR A 1 146 ? -0.368 -16.112 -1.271 1.00 94.19 146 TYR A O 1
ATOM 1207 N N . ASN A 1 147 ? -1.246 -17.749 -0.009 1.00 95.31 147 ASN A N 1
ATOM 1208 C CA . ASN A 1 147 ? -0.830 -18.840 -0.891 1.00 95.31 147 ASN A CA 1
ATOM 1209 C C . ASN A 1 147 ? -1.486 -18.747 -2.274 1.00 95.31 147 ASN A C 1
ATOM 1211 O O . ASN A 1 147 ? -0.814 -18.955 -3.287 1.00 95.31 147 ASN A O 1
ATOM 1215 N N . ARG A 1 148 ? -2.773 -18.382 -2.331 1.00 96.50 148 ARG A N 1
ATOM 1216 C CA . ARG A 1 148 ? -3.493 -18.147 -3.591 1.00 96.50 148 ARG A CA 1
ATOM 1217 C C . ARG A 1 148 ? -2.873 -17.009 -4.399 1.00 96.50 148 ARG A C 1
ATOM 1219 O O . ARG A 1 148 ? -2.640 -17.170 -5.596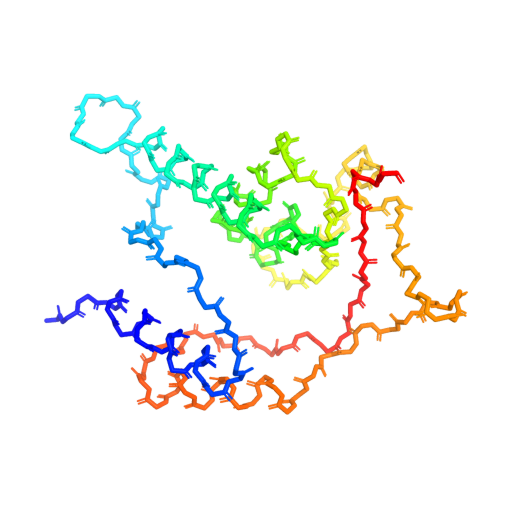 1.00 96.50 148 ARG A O 1
ATOM 1226 N N . CYS A 1 149 ? -2.547 -15.891 -3.751 1.00 96.06 149 CYS A N 1
ATOM 1227 C CA . CYS A 1 149 ? -1.887 -14.764 -4.407 1.00 96.06 149 CYS A CA 1
ATOM 1228 C C . CYS A 1 149 ? -0.477 -15.142 -4.874 1.00 96.06 149 CYS A C 1
ATOM 1230 O O . CYS A 1 149 ? -0.112 -14.902 -6.026 1.00 96.06 149 CYS A O 1
ATOM 1232 N N . LYS A 1 150 ? 0.313 -15.779 -4.003 1.00 95.19 150 LYS A N 1
ATOM 1233 C CA . LYS A 1 150 ? 1.680 -16.209 -4.311 1.00 95.19 150 LYS A CA 1
ATOM 1234 C C . LYS A 1 150 ? 1.723 -17.134 -5.528 1.00 95.19 150 LYS A C 1
ATOM 1236 O O . LYS A 1 150 ? 2.573 -16.937 -6.392 1.00 95.19 150 LYS A O 1
ATOM 1241 N N . ALA A 1 151 ? 0.781 -18.072 -5.6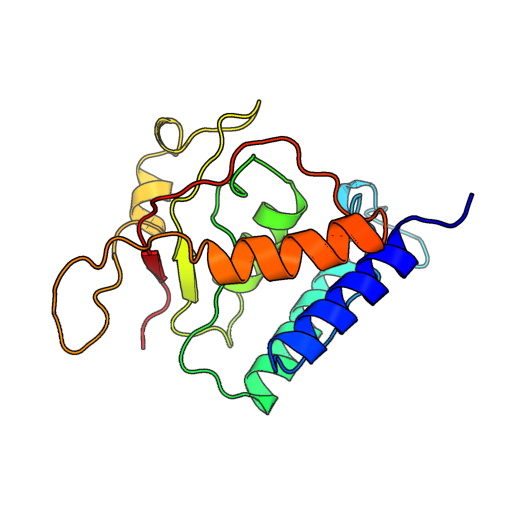50 1.00 96.12 151 ALA A N 1
ATOM 1242 C CA . ALA A 1 151 ? 0.704 -18.981 -6.794 1.00 96.12 151 ALA A CA 1
ATOM 1243 C C . ALA A 1 151 ? 0.601 -18.244 -8.146 1.00 96.12 151 ALA A C 1
ATOM 1245 O O . ALA A 1 151 ? 1.238 -18.654 -9.119 1.00 96.12 151 ALA A O 1
ATOM 1246 N N . ILE A 1 152 ? -0.129 -17.124 -8.210 1.00 96.56 152 ILE A N 1
ATOM 1247 C CA . ILE A 1 152 ? -0.223 -16.282 -9.417 1.00 96.56 152 ILE A CA 1
ATOM 1248 C C . ILE A 1 152 ? 1.123 -15.609 -9.718 1.00 96.56 152 ILE A C 1
ATOM 1250 O O . ILE A 1 152 ? 1.604 -15.607 -10.858 1.00 96.56 152 ILE A O 1
ATOM 1254 N N . TYR A 1 153 ? 1.773 -15.049 -8.698 1.00 94.81 153 TYR A N 1
ATOM 1255 C CA . TYR A 1 153 ? 3.079 -14.413 -8.866 1.00 94.81 153 TYR A CA 1
ATOM 1256 C C . TYR A 1 153 ? 4.180 -15.415 -9.247 1.00 94.81 153 TYR A C 1
ATOM 1258 O O . TYR A 1 153 ? 5.056 -15.071 -10.044 1.00 94.81 153 TYR A O 1
ATOM 1266 N N . ASP A 1 154 ? 4.129 -16.647 -8.738 1.00 94.31 154 ASP A N 1
ATOM 1267 C CA . ASP A 1 154 ? 5.041 -17.728 -9.125 1.00 94.31 154 ASP A CA 1
ATOM 1268 C C . ASP A 1 154 ? 4.808 -18.138 -10.587 1.00 94.31 154 ASP A C 1
ATOM 1270 O O . ASP A 1 154 ? 5.750 -18.165 -11.384 1.00 94.31 154 ASP A O 1
ATOM 1274 N N . LYS A 1 155 ? 3.544 -18.368 -10.977 1.00 94.00 155 LYS A N 1
ATOM 1275 C CA . LYS A 1 155 ? 3.134 -18.711 -12.353 1.00 94.00 155 LYS A CA 1
ATOM 1276 C C . LYS A 1 155 ? 3.612 -17.678 -13.378 1.00 94.00 155 LYS A C 1
ATOM 1278 O O . LYS A 1 155 ? 4.061 -18.045 -14.462 1.00 94.00 155 LYS A O 1
ATOM 1283 N N . THR A 1 156 ? 3.546 -16.392 -13.040 1.00 90.88 156 THR A N 1
ATOM 1284 C CA . THR A 1 156 ? 3.979 -15.288 -13.920 1.00 90.88 156 THR A CA 1
ATOM 1285 C C . THR A 1 156 ? 5.479 -14.976 -13.826 1.00 90.88 156 THR A C 1
ATOM 1287 O O . THR A 1 156 ? 5.964 -14.075 -14.519 1.00 90.88 156 THR A O 1
ATOM 1290 N N . GLN A 1 157 ? 6.235 -15.708 -12.995 1.00 90.69 157 GLN A N 1
ATOM 1291 C CA . GLN A 1 157 ? 7.651 -15.451 -12.689 1.00 90.69 157 GLN A CA 1
ATOM 1292 C C . GLN A 1 157 ? 7.902 -14.020 -12.175 1.00 90.69 157 GLN A C 1
ATOM 1294 O O . GLN A 1 157 ? 8.933 -13.400 -12.460 1.00 90.69 157 GLN A O 1
ATOM 1299 N N . SER A 1 158 ? 6.923 -13.478 -11.454 1.00 89.88 158 SER A N 1
ATOM 1300 C CA . SER A 1 158 ? 6.919 -12.118 -10.916 1.00 89.88 158 SER A CA 1
ATOM 1301 C C . SER A 1 158 ? 7.249 -12.072 -9.425 1.00 89.88 158 SER A C 1
ATOM 1303 O O . SER A 1 158 ? 7.637 -11.004 -8.940 1.00 89.88 158 SER A O 1
ATOM 1305 N N . TRP A 1 159 ? 7.120 -13.201 -8.717 1.00 89.25 159 TRP A N 1
ATOM 1306 C CA . TRP A 1 159 ? 7.513 -13.334 -7.316 1.00 89.25 159 TRP A CA 1
ATOM 1307 C C . TRP A 1 159 ? 9.026 -13.145 -7.164 1.00 89.25 159 TRP A C 1
ATOM 1309 O O . TRP A 1 159 ? 9.821 -13.768 -7.865 1.00 89.25 159 TRP A O 1
ATOM 1319 N N . THR A 1 160 ? 9.431 -12.251 -6.266 1.00 83.94 160 THR A N 1
ATOM 1320 C CA . THR A 1 160 ? 10.849 -11.965 -5.981 1.00 83.94 160 THR A CA 1
ATOM 1321 C C . THR A 1 160 ? 11.127 -11.903 -4.485 1.00 83.94 160 THR A C 1
ATOM 1323 O O . THR A 1 160 ? 12.046 -11.205 -4.066 1.00 83.94 160 THR A O 1
ATOM 1326 N N . TRP A 1 161 ? 10.267 -12.522 -3.679 1.00 81.81 161 TRP A N 1
ATOM 1327 C CA . TRP A 1 161 ? 10.299 -12.401 -2.231 1.00 81.81 161 TRP A CA 1
ATOM 1328 C C . TRP A 1 161 ? 10.762 -13.702 -1.583 1.00 81.81 161 TRP A C 1
ATOM 1330 O O . TRP A 1 161 ? 10.078 -14.719 -1.683 1.00 81.81 161 TRP A O 1
ATOM 1340 N N . ASP A 1 162 ? 11.898 -13.648 -0.893 1.00 83.12 162 ASP A N 1
ATOM 1341 C CA . ASP A 1 162 ? 12.556 -14.845 -0.352 1.00 83.12 162 ASP A CA 1
ATOM 1342 C C . ASP A 1 162 ? 12.485 -14.926 1.182 1.00 83.12 162 ASP A C 1
ATOM 1344 O O . ASP A 1 162 ? 12.935 -15.900 1.784 1.00 83.12 162 ASP A O 1
ATOM 1348 N N . PHE A 1 163 ? 11.912 -13.911 1.834 1.00 83.19 163 PHE A N 1
ATOM 1349 C CA . PHE A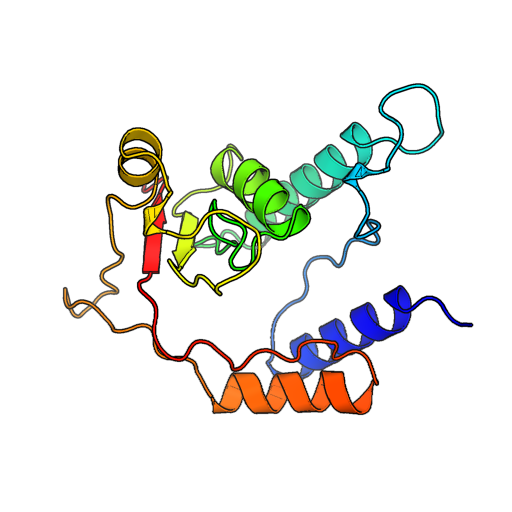 1 163 ? 11.721 -13.916 3.281 1.00 83.19 163 PHE A CA 1
ATOM 1350 C C . PHE A 1 163 ? 10.461 -14.696 3.671 1.00 83.19 163 PHE A C 1
ATOM 1352 O O . PHE A 1 163 ? 9.450 -14.614 2.962 1.00 83.19 163 PHE A O 1
ATOM 1359 N N . PRO A 1 164 ? 10.475 -15.395 4.822 1.00 86.00 164 PRO A N 1
ATOM 1360 C CA . PRO A 1 164 ? 9.265 -16.000 5.359 1.00 86.00 164 PRO A CA 1
ATOM 1361 C C . PRO A 1 164 ? 8.207 -14.916 5.621 1.00 86.00 164 PRO A C 1
ATOM 1363 O O . PRO A 1 164 ? 8.558 -13.785 5.987 1.00 86.00 164 PRO A O 1
ATOM 1366 N N . PRO A 1 165 ? 6.916 -15.223 5.415 1.00 87.50 165 PRO A N 1
ATOM 1367 C CA . PRO A 1 165 ? 5.862 -14.270 5.708 1.00 87.50 165 PRO A CA 1
ATOM 1368 C C . PRO A 1 165 ? 5.786 -14.020 7.220 1.00 87.50 165 PRO A C 1
ATOM 1370 O O . PRO A 1 165 ? 6.099 -14.895 8.026 1.00 87.50 165 PRO A O 1
ATOM 1373 N N . ILE A 1 166 ? 5.388 -12.810 7.605 1.00 86.69 166 ILE A N 1
ATOM 1374 C CA . ILE A 1 166 ? 5.127 -12.490 9.010 1.00 86.69 166 ILE A CA 1
ATOM 1375 C C . ILE A 1 166 ? 3.715 -12.966 9.336 1.00 86.69 166 ILE A C 1
ATOM 1377 O O . ILE A 1 166 ? 2.758 -12.555 8.684 1.00 86.69 166 ILE A O 1
ATOM 1381 N N . GLU A 1 167 ? 3.608 -13.858 10.317 1.00 86.94 167 GLU A N 1
ATOM 1382 C CA . GLU A 1 167 ? 2.345 -14.511 10.669 1.00 86.94 167 GLU A CA 1
ATOM 1383 C C . GLU A 1 167 ? 1.487 -13.673 11.616 1.00 86.94 167 GLU A C 1
ATOM 1385 O O . GLU A 1 167 ? 0.265 -13.741 11.532 1.00 86.94 167 GLU A O 1
ATOM 1390 N N . ASP A 1 168 ? 2.114 -12.861 12.469 1.00 85.12 168 ASP A N 1
ATOM 1391 C CA . ASP A 1 168 ? 1.440 -12.059 13.485 1.00 85.12 168 ASP A CA 1
ATOM 1392 C C . ASP A 1 168 ? 1.881 -10.592 13.405 1.00 85.12 168 ASP A C 1
ATOM 1394 O O . ASP A 1 168 ? 3.072 -10.280 13.334 1.00 85.12 168 ASP A O 1
ATOM 1398 N N . CYS A 1 169 ? 0.912 -9.681 13.465 1.00 84.75 169 CYS A N 1
ATOM 1399 C CA . CYS A 1 169 ? 1.149 -8.246 13.608 1.00 84.75 169 CYS A CA 1
ATOM 1400 C C . CYS A 1 169 ? 0.013 -7.570 14.390 1.00 84.75 169 CYS A C 1
ATOM 1402 O O . CYS A 1 169 ? -1.070 -8.136 14.582 1.00 84.75 169 CYS A O 1
ATOM 1404 N N . ASN A 1 170 ? 0.257 -6.344 14.847 1.00 84.00 170 ASN A N 1
ATOM 1405 C CA . ASN A 1 170 ? -0.770 -5.461 15.382 1.00 84.00 170 ASN A CA 1
ATOM 1406 C C . ASN A 1 170 ? -1.209 -4.461 14.311 1.00 84.00 170 ASN A C 1
ATOM 1408 O O . ASN A 1 170 ? -0.400 -3.996 13.506 1.00 84.00 170 ASN A O 1
ATOM 1412 N N . LEU A 1 171 ? -2.488 -4.093 14.348 1.00 86.12 171 LEU A N 1
ATOM 1413 C CA . LEU A 1 171 ? -3.092 -3.091 13.476 1.00 86.12 171 LEU A CA 1
ATOM 1414 C C . LEU A 1 171 ? -3.264 -1.768 14.237 1.00 86.12 171 LEU A C 1
ATOM 1416 O O . LEU A 1 171 ? -3.758 -1.753 15.367 1.00 86.12 171 LEU A O 1
ATOM 1420 N N . PHE A 1 172 ? -2.882 -0.659 13.613 1.00 87.25 172 PHE A N 1
ATOM 1421 C CA . PHE A 1 172 ? -2.930 0.693 14.173 1.00 87.25 172 PHE A CA 1
ATOM 1422 C C . PHE A 1 172 ? -3.776 1.609 13.299 1.00 87.25 172 PHE A C 1
ATOM 1424 O O . PHE A 1 172 ? -3.922 1.347 12.107 1.00 87.25 172 PHE A O 1
ATOM 1431 N N . ILE A 1 173 ? -4.313 2.675 13.899 1.00 89.62 173 ILE A N 1
ATOM 1432 C CA . ILE A 1 173 ? -5.081 3.716 13.207 1.00 89.62 173 ILE A CA 1
ATOM 1433 C C . ILE A 1 173 ? -4.567 5.113 13.539 1.00 89.62 173 ILE A C 1
ATOM 1435 O O . ILE A 1 173 ? -4.247 5.410 14.693 1.00 89.62 173 ILE A O 1
ATOM 1439 N N . ILE A 1 174 ? -4.549 5.981 12.529 1.00 87.38 174 ILE A N 1
ATOM 1440 C CA . ILE A 1 174 ? -4.371 7.428 12.673 1.00 87.38 174 ILE A CA 1
ATOM 1441 C C . ILE A 1 174 ? -5.435 8.185 11.863 1.00 87.38 174 ILE A C 1
ATOM 1443 O O . ILE A 1 174 ? -6.103 7.602 11.010 1.00 87.38 174 ILE A O 1
ATOM 1447 N N . ASN A 1 175 ? -5.581 9.488 12.124 1.00 78.94 175 ASN A N 1
ATOM 1448 C CA . ASN A 1 175 ? -6.569 10.367 11.476 1.00 78.94 175 ASN A CA 1
ATOM 1449 C C . ASN A 1 175 ? -8.018 9.866 11.634 1.00 78.94 175 ASN A C 1
ATOM 1451 O O . ASN A 1 175 ? -8.765 9.800 10.661 1.00 78.94 175 ASN A O 1
ATOM 1455 N N . GLU A 1 176 ? -8.380 9.456 12.850 1.00 73.12 176 GLU A N 1
ATOM 1456 C CA . GLU A 1 176 ? -9.737 9.017 13.184 1.00 73.12 176 GLU A CA 1
ATOM 1457 C C . GLU A 1 176 ? -10.720 10.193 13.170 1.00 73.12 176 GLU A C 1
ATOM 1459 O O . GLU A 1 176 ? -10.374 11.286 13.631 1.00 73.12 176 GLU A O 1
ATOM 1464 N N . ASP A 1 177 ? -11.915 9.947 12.634 1.00 61.34 177 ASP A N 1
ATOM 1465 C CA . ASP A 1 177 ? -13.041 10.890 12.654 1.00 61.34 177 ASP A CA 1
ATOM 1466 C C . ASP A 1 177 ? -13.768 10.931 14.011 1.00 61.34 177 ASP A C 1
ATOM 1468 O O . ASP A 1 177 ? -13.997 9.854 14.611 1.00 61.34 177 ASP A O 1
#

Organism: NCBI:txid412755

Radius of gyration: 17.32 Å; chains: 1; bounding box: 38×39×44 Å

Secondary structure (DSSP, 8-state):
---HHHHHHHHHHHHHHHTT----------TTGGGS-SSSSSS-HHHHHHHHHHHHHHHHHHH--S-EE---TT-TTT-HHHHHHHHHHHH-TT--SEEEE-----SSS--GGGS-HHHHHHHSS-B---TT--S---EE--HHHHHHHHHHHHHTT-----SPPP-EE-EEEES--

Sequence (177 aa):
MTRKGPRRAEALREVCCQENIRLHACLDIDNNFYNLPTRRVNYILTDAVREIEDTISQAIKDIKPDYVATHNICGEYGHGSHRLLFEIVSQHPLVKNLIFTDMCQRSNHRSHDEIPKSVRDAYYRKQIYLPPFNKQVPSKLDTDFYNRCKAIYDKTQSWTWDFPPIEDCNLFIINED

InterPro domains:
  IPR024078 Putative deacetylase LmbE-like domain superfamily [G3DSA:3.40.50.10320] (2-163)
  IPR024078 Putative deacetylase LmbE-like domain superfamily [SSF102588] (8-91)